Protein AF-A0A443N6A9-F1 (afdb_monomer_lite)

Secondary structure (DSSP, 8-state):
-HHHHHHHHHHHHHHHHHHHHHHHHHHHHHHTT-TT--S-EEEEE-SHHHHH-HHHHHHHHHHHHHHH-HHHHTTEEEEE-TTHHHHHHHHHHHHT--

Foldseek 3Di:
DVVVVVVVVVVVVLLVVLLVLLVVVLVVCVVVVQLQDLAQAEAEDEDDSCVPPPSSVVSSLVSNCVSSPVSSSVSYHYHYDPPCPVVVVVVVVVVPDD

InterPro domains:
  IPR001312 Hexokinase [PS51748] (1-94)
  IPR001312 Hexokinase [PTHR19443] (2-95)
  IPR022673 Hexokinase, C-terminal [PF03727] (3-94)
  IPR043129 ATPase, nucleotide binding domain [SSF53067] (3-96)

Structure (mmCIF, N/CA/C/O backbone):
data_AF-A0A443N6A9-F1
#
_entry.id   AF-A0A443N6A9-F1
#
loop_
_atom_site.group_PDB
_atom_site.id
_atom_site.type_symbol
_atom_site.label_atom_id
_atom_site.label_alt_id
_atom_site.label_comp_id
_atom_site.label_asym_id
_atom_site.label_entity_id
_atom_site.label_seq_id
_atom_site.pdbx_PDB_ins_code
_atom_site.Cartn_x
_atom_site.Cartn_y
_atom_site.Cartn_z
_atom_site.occupancy
_atom_site.B_iso_or_equiv
_atom_site.auth_seq_id
_atom_site.auth_comp_id
_atom_site.auth_asym_id
_atom_site.auth_atom_id
_atom_site.pdbx_PDB_model_num
ATOM 1 N N . MET A 1 1 ? 13.679 -6.415 -30.057 1.00 72.19 1 MET A N 1
ATOM 2 C CA . MET A 1 1 ? 14.276 -7.531 -29.295 1.00 72.19 1 MET A CA 1
ATOM 3 C C . MET A 1 1 ? 14.896 -7.101 -27.960 1.00 72.19 1 MET A C 1
ATOM 5 O O . MET A 1 1 ? 14.237 -7.281 -26.951 1.00 72.19 1 MET A O 1
ATOM 9 N N . MET A 1 2 ? 16.086 -6.476 -27.888 1.00 91.81 2 MET A N 1
ATOM 10 C CA . MET A 1 2 ? 16.712 -6.150 -26.579 1.00 91.81 2 MET A CA 1
ATOM 11 C C . MET A 1 2 ? 15.863 -5.207 -25.703 1.00 91.81 2 MET A C 1
ATOM 13 O O . MET A 1 2 ? 15.689 -5.451 -24.514 1.00 91.81 2 MET A O 1
ATOM 17 N N . ARG A 1 3 ? 15.274 -4.160 -26.295 1.00 94.31 3 ARG A N 1
ATOM 18 C CA . ARG A 1 3 ? 14.402 -3.215 -25.574 1.00 94.31 3 ARG A CA 1
ATOM 19 C C . ARG A 1 3 ? 13.170 -3.890 -24.959 1.00 94.31 3 ARG A C 1
ATOM 21 O O . ARG A 1 3 ? 12.798 -3.548 -23.846 1.00 94.31 3 ARG A O 1
ATOM 28 N N . GLU A 1 4 ? 12.549 -4.833 -25.664 1.00 95.19 4 GLU A N 1
ATOM 29 C CA . GLU A 1 4 ? 11.353 -5.542 -25.181 1.00 95.19 4 GLU A CA 1
ATOM 30 C C . GLU A 1 4 ? 11.689 -6.434 -23.986 1.00 95.19 4 GLU A C 1
ATOM 32 O O . GLU A 1 4 ? 10.960 -6.429 -23.000 1.00 95.19 4 GLU A O 1
ATOM 37 N N . VAL A 1 5 ? 12.834 -7.124 -24.034 1.00 97.00 5 VAL A N 1
ATOM 38 C CA . VAL A 1 5 ? 13.322 -7.946 -22.917 1.00 97.00 5 VAL A CA 1
ATOM 39 C C . VAL A 1 5 ? 13.583 -7.090 -21.677 1.00 97.00 5 VAL A C 1
ATOM 41 O O . VAL A 1 5 ? 13.173 -7.462 -20.582 1.00 97.00 5 VAL A O 1
ATOM 44 N N . VAL A 1 6 ? 14.214 -5.921 -21.840 1.00 97.19 6 VAL A N 1
ATOM 45 C CA . VAL A 1 6 ? 14.465 -4.996 -20.722 1.00 97.19 6 VAL A CA 1
ATOM 46 C C . VAL A 1 6 ? 13.153 -4.495 -20.118 1.00 97.19 6 VAL A C 1
ATOM 48 O O . VAL A 1 6 ? 12.993 -4.528 -18.901 1.00 97.19 6 VAL A O 1
ATOM 51 N N . VAL A 1 7 ? 12.190 -4.084 -20.949 1.00 94.94 7 VAL A N 1
ATOM 52 C CA . VAL A 1 7 ? 10.874 -3.629 -20.471 1.00 94.94 7 VAL A CA 1
ATOM 53 C C . VAL A 1 7 ? 10.150 -4.742 -19.712 1.00 94.94 7 VAL A C 1
ATOM 55 O O . VAL A 1 7 ? 9.635 -4.488 -18.625 1.00 94.94 7 VAL A O 1
ATOM 58 N N . ALA A 1 8 ? 10.157 -5.970 -20.234 1.00 95.25 8 ALA A N 1
ATOM 59 C CA . ALA A 1 8 ? 9.536 -7.117 -19.577 1.00 95.25 8 ALA A CA 1
ATOM 60 C C . ALA A 1 8 ? 10.197 -7.441 -18.227 1.00 95.25 8 ALA A C 1
ATOM 62 O O . ALA A 1 8 ? 9.503 -7.661 -17.238 1.00 95.25 8 ALA A O 1
ATOM 63 N N . ALA A 1 9 ? 11.531 -7.411 -18.158 1.00 96.50 9 ALA A N 1
ATOM 64 C CA . ALA A 1 9 ? 12.263 -7.647 -16.916 1.00 96.50 9 ALA A CA 1
ATOM 65 C C . ALA A 1 9 ? 11.966 -6.573 -15.857 1.00 96.50 9 ALA A C 1
ATOM 67 O O . ALA A 1 9 ? 11.712 -6.903 -14.699 1.00 96.50 9 ALA A O 1
ATOM 68 N N . CYS A 1 10 ? 11.947 -5.294 -16.250 1.00 93.88 10 CYS A N 1
ATOM 69 C CA . CYS A 1 10 ? 11.568 -4.201 -15.357 1.00 93.88 10 CYS A CA 1
ATOM 70 C C . CYS A 1 10 ? 10.121 -4.340 -14.878 1.00 93.88 10 CYS A C 1
ATOM 72 O O . CYS A 1 10 ? 9.857 -4.141 -13.696 1.00 93.88 10 CYS A O 1
ATOM 74 N N . HIS A 1 11 ? 9.197 -4.701 -15.769 1.00 92.12 11 HIS A N 1
ATOM 75 C CA . HIS A 1 11 ? 7.799 -4.903 -15.405 1.00 92.12 11 HIS A CA 1
ATOM 76 C C . HIS A 1 11 ? 7.645 -6.028 -14.374 1.00 92.12 11 HIS A C 1
ATOM 78 O O . HIS A 1 11 ? 7.069 -5.791 -13.318 1.00 92.12 11 HIS A O 1
ATOM 84 N N . LEU A 1 12 ? 8.267 -7.188 -14.610 1.00 95.69 12 LEU A N 1
ATOM 85 C CA . LEU A 1 12 ? 8.245 -8.315 -13.674 1.00 95.69 12 LEU A CA 1
ATOM 86 C C . LEU A 1 12 ? 8.860 -7.956 -12.312 1.00 95.69 12 LEU A C 1
ATOM 88 O O . LEU A 1 12 ? 8.369 -8.384 -11.269 1.00 95.69 12 LEU A O 1
ATOM 92 N N . ALA A 1 13 ? 9.945 -7.178 -12.303 1.00 96.00 13 ALA A N 1
ATOM 93 C CA . ALA A 1 13 ? 10.573 -6.729 -11.064 1.00 96.00 13 ALA A CA 1
ATOM 94 C C . ALA A 1 13 ? 9.648 -5.805 -10.252 1.00 96.00 13 ALA A C 1
ATOM 96 O O . ALA A 1 13 ? 9.553 -5.956 -9.034 1.00 96.00 13 ALA A O 1
ATOM 97 N N . VAL A 1 14 ? 8.960 -4.878 -10.927 1.00 94.56 14 VAL A N 1
ATOM 98 C CA . VAL A 1 14 ? 8.014 -3.932 -10.313 1.00 94.56 14 VAL A CA 1
ATOM 99 C C . VAL A 1 14 ? 6.744 -4.637 -9.835 1.00 94.56 14 VAL A C 1
ATOM 101 O O . VAL A 1 14 ? 6.271 -4.367 -8.737 1.00 94.56 14 VAL A O 1
ATOM 104 N N . GLU A 1 15 ? 6.205 -5.565 -10.619 1.00 95.06 15 GLU A N 1
ATOM 105 C CA . GLU A 1 15 ? 5.029 -6.355 -10.244 1.00 95.06 15 GLU A CA 1
ATOM 106 C C . GLU A 1 15 ? 5.318 -7.202 -8.999 1.00 95.06 15 GLU A C 1
ATOM 108 O O . GLU A 1 15 ? 4.600 -7.133 -8.003 1.00 95.06 15 GLU A O 1
ATOM 113 N N . ARG A 1 16 ? 6.446 -7.925 -8.986 1.00 97.12 16 ARG A N 1
ATOM 114 C CA . ARG A 1 16 ? 6.852 -8.720 -7.819 1.00 97.12 16 ARG A CA 1
ATOM 115 C C . ARG A 1 16 ? 7.052 -7.872 -6.568 1.00 97.12 16 ARG A C 1
ATOM 117 O O . ARG A 1 16 ? 6.684 -8.317 -5.482 1.00 97.12 16 ARG A O 1
ATOM 124 N N . SER A 1 17 ? 7.660 -6.691 -6.688 1.00 97.00 17 SER A N 1
ATOM 125 C CA . SER A 1 17 ? 7.852 -5.819 -5.527 1.00 97.00 17 SER A CA 1
ATOM 126 C C . SER A 1 17 ? 6.525 -5.266 -5.003 1.00 97.00 17 SER A C 1
ATOM 128 O O . SER A 1 17 ? 6.350 -5.217 -3.787 1.00 97.00 17 SER A O 1
ATOM 130 N N . ALA A 1 18 ? 5.569 -4.951 -5.883 1.00 96.88 18 ALA A N 1
ATOM 131 C CA . ALA A 1 18 ? 4.225 -4.519 -5.505 1.00 96.88 18 ALA A CA 1
ATOM 132 C C . ALA A 1 18 ? 3.464 -5.592 -4.718 1.00 96.88 18 ALA A C 1
ATOM 134 O O . ALA A 1 18 ? 2.921 -5.300 -3.653 1.00 96.88 18 ALA A O 1
ATOM 135 N N . LEU A 1 19 ? 3.481 -6.837 -5.207 1.00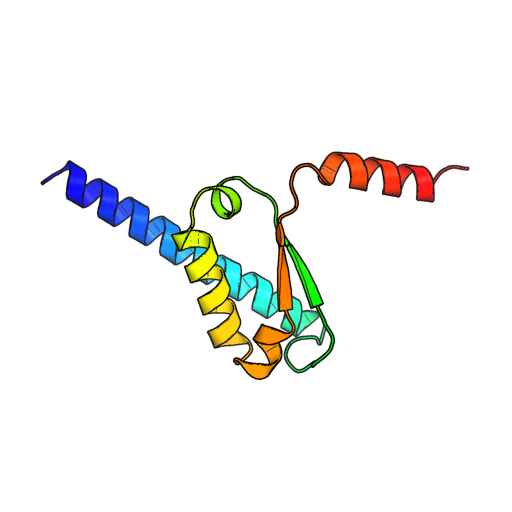 97.25 19 LEU A N 1
ATOM 136 C CA . LEU A 1 19 ? 2.832 -7.969 -4.542 1.00 97.25 19 LEU A CA 1
ATOM 137 C C . LEU A 1 19 ? 3.432 -8.208 -3.147 1.00 97.25 19 LEU A C 1
ATOM 139 O O . LEU A 1 19 ? 2.717 -8.332 -2.158 1.00 97.25 19 LEU A O 1
ATOM 143 N N . LEU A 1 20 ? 4.763 -8.206 -3.027 1.00 97.44 20 LEU A N 1
ATOM 144 C CA . LEU A 1 20 ? 5.422 -8.380 -1.728 1.00 97.44 20 LEU A CA 1
ATOM 145 C C . LEU A 1 20 ? 5.133 -7.220 -0.762 1.00 97.44 20 LEU A C 1
ATOM 147 O O . LEU A 1 20 ? 4.972 -7.450 0.437 1.00 97.44 20 LEU A O 1
ATOM 151 N N . ALA A 1 21 ? 5.046 -5.986 -1.264 1.00 96.88 21 ALA A N 1
ATOM 152 C CA . ALA A 1 21 ? 4.678 -4.826 -0.459 1.00 96.88 21 ALA A CA 1
ATOM 153 C C . ALA A 1 21 ? 3.227 -4.917 0.040 1.00 96.88 21 ALA A C 1
ATOM 155 O O . ALA A 1 21 ? 2.982 -4.712 1.231 1.00 96.88 21 ALA A O 1
ATOM 156 N N . GLY A 1 22 ? 2.286 -5.288 -0.836 1.00 96.19 22 GLY A N 1
ATOM 157 C CA . GLY A 1 22 ? 0.891 -5.551 -0.473 1.00 96.19 22 GLY A CA 1
ATOM 158 C C . GLY A 1 22 ? 0.788 -6.631 0.602 1.00 96.19 22 GLY A C 1
ATOM 159 O O . GLY A 1 22 ? 0.132 -6.435 1.628 1.00 96.19 22 GLY A O 1
ATOM 160 N N . ALA A 1 23 ? 1.551 -7.714 0.448 1.00 96.25 23 ALA A N 1
ATOM 161 C CA . ALA A 1 23 ? 1.605 -8.767 1.447 1.00 96.25 23 ALA A CA 1
ATOM 162 C C . ALA A 1 23 ? 2.168 -8.313 2.800 1.00 96.25 23 ALA A C 1
ATOM 164 O O . ALA A 1 23 ? 1.652 -8.687 3.858 1.00 96.25 23 ALA A O 1
ATOM 165 N N . GLY A 1 24 ? 3.193 -7.459 2.783 1.00 96.88 24 GLY A N 1
ATOM 166 C CA . GLY A 1 24 ? 3.729 -6.822 3.983 1.00 96.88 24 GLY A CA 1
ATOM 167 C C . GLY A 1 24 ? 2.682 -5.975 4.712 1.00 96.88 24 GLY A C 1
ATOM 168 O O . GLY A 1 24 ? 2.540 -6.091 5.931 1.00 96.88 24 GLY A O 1
ATOM 169 N N . ILE A 1 25 ? 1.896 -5.181 3.978 1.00 95.94 25 ILE A N 1
ATOM 170 C CA . ILE A 1 25 ? 0.791 -4.398 4.549 1.00 95.94 25 ILE A CA 1
ATOM 171 C C . ILE A 1 25 ? -0.266 -5.331 5.151 1.00 95.94 25 ILE A C 1
ATOM 173 O O . ILE A 1 25 ? -0.648 -5.151 6.308 1.00 95.94 25 ILE A O 1
ATOM 177 N N . GLY A 1 26 ? -0.679 -6.375 4.426 1.00 94.75 26 GLY A N 1
ATOM 178 C CA . GLY A 1 26 ? -1.612 -7.386 4.933 1.00 94.75 26 GLY A CA 1
ATOM 179 C C . GLY A 1 26 ? -1.123 -8.046 6.229 1.00 94.75 26 GLY A C 1
ATOM 180 O O . GLY A 1 26 ? -1.888 -8.207 7.183 1.00 94.75 26 GLY A O 1
ATOM 181 N N . ALA A 1 27 ? 0.173 -8.352 6.324 1.00 95.69 27 ALA A N 1
ATOM 182 C CA . ALA A 1 27 ? 0.782 -8.890 7.539 1.00 95.69 27 ALA A CA 1
ATOM 183 C C . ALA A 1 27 ? 0.759 -7.892 8.712 1.00 95.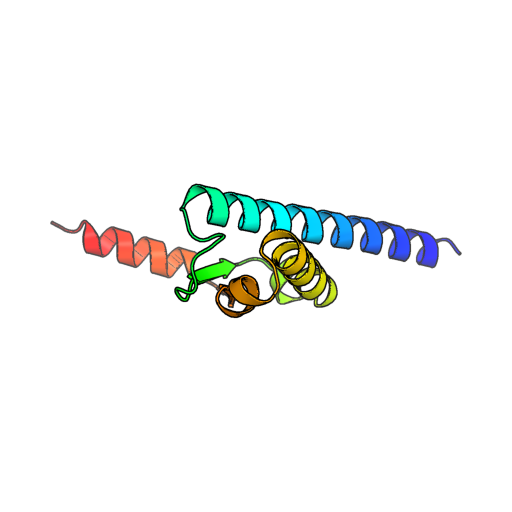69 27 ALA A C 1
ATOM 185 O O . ALA A 1 27 ? 0.485 -8.294 9.847 1.00 95.69 27 ALA A O 1
ATOM 186 N N . ILE A 1 28 ? 0.989 -6.597 8.461 1.00 96.38 28 ILE A N 1
ATOM 187 C CA . ILE A 1 28 ? 0.853 -5.542 9.480 1.00 96.38 28 ILE A CA 1
ATOM 188 C C . ILE A 1 28 ? -0.594 -5.471 9.967 1.00 96.38 28 ILE A C 1
ATOM 190 O O . ILE A 1 28 ? -0.825 -5.510 11.175 1.00 96.38 28 ILE A O 1
ATOM 194 N N . LEU A 1 29 ? -1.568 -5.443 9.054 1.00 94.94 29 LEU A N 1
ATOM 195 C CA . LEU A 1 29 ? -2.995 -5.430 9.388 1.00 94.94 29 LEU A CA 1
ATOM 196 C C . LEU A 1 29 ? -3.392 -6.646 10.227 1.00 94.94 29 LEU A C 1
ATOM 198 O O . LEU A 1 29 ? -4.117 -6.510 11.214 1.00 94.94 29 LEU A O 1
ATOM 202 N N . LYS A 1 30 ? -2.855 -7.825 9.905 1.00 93.75 30 LYS A N 1
ATOM 203 C CA . LYS A 1 30 ? -3.011 -9.022 10.736 1.00 93.75 30 LYS A CA 1
ATOM 204 C C . LYS A 1 30 ? -2.416 -8.827 12.128 1.00 93.75 30 LYS A C 1
ATOM 206 O O . LYS A 1 30 ? -3.086 -9.108 13.121 1.00 93.75 30 LYS A O 1
ATOM 211 N N . LYS A 1 31 ? -1.197 -8.291 12.217 1.00 95.25 31 LYS A N 1
ATOM 212 C CA . LYS A 1 31 ? -0.492 -8.054 13.485 1.00 95.25 31 LYS A CA 1
ATOM 213 C C . LYS A 1 31 ? -1.238 -7.094 14.416 1.00 95.25 31 LYS A C 1
ATOM 215 O O . LYS A 1 31 ? -1.221 -7.314 15.624 1.00 95.25 31 LYS A O 1
ATOM 220 N N . ILE A 1 32 ? -1.895 -6.068 13.873 1.00 94.94 32 ILE A N 1
ATOM 221 C CA . ILE A 1 32 ? -2.677 -5.089 14.648 1.00 94.94 32 ILE A CA 1
ATOM 222 C C . ILE A 1 32 ? -4.156 -5.484 14.824 1.00 94.94 32 ILE A C 1
ATOM 224 O O . ILE A 1 32 ? -4.954 -4.671 15.288 1.00 94.94 32 ILE A O 1
ATOM 228 N N . GLY A 1 33 ? -4.541 -6.711 14.448 1.00 92.69 33 GLY A N 1
ATOM 229 C CA . GLY A 1 33 ? -5.901 -7.232 14.642 1.00 92.69 33 GLY A CA 1
ATOM 230 C C . GLY A 1 33 ? -6.955 -6.645 13.696 1.00 92.69 33 GLY A C 1
ATOM 231 O O . GLY A 1 33 ? -8.137 -6.633 14.022 1.00 92.69 33 GLY A O 1
ATOM 232 N N . ARG A 1 34 ? -6.546 -6.137 12.528 1.00 92.62 34 ARG A N 1
ATOM 233 C CA . ARG A 1 34 ? -7.431 -5.507 11.531 1.00 92.62 34 ARG A CA 1
ATOM 234 C C . ARG A 1 34 ? -7.798 -6.405 10.349 1.00 92.62 34 ARG A C 1
ATOM 236 O O . ARG A 1 34 ? -8.695 -6.048 9.606 1.00 92.62 34 ARG A O 1
ATOM 243 N N . HIS A 1 35 ? -7.170 -7.573 10.209 1.00 89.19 35 HIS A N 1
ATOM 244 C CA . HIS A 1 35 ? -7.415 -8.509 9.097 1.00 89.19 35 HIS A CA 1
ATOM 245 C C . HIS A 1 35 ? -8.807 -9.165 9.047 1.00 89.19 35 HIS A C 1
ATOM 247 O O . HIS A 1 35 ? -9.163 -9.715 8.018 1.00 89.19 35 HIS A O 1
ATOM 253 N N . GLU A 1 36 ? -9.587 -9.101 10.126 1.00 89.19 36 GLU A N 1
ATOM 254 C CA . GLU A 1 36 ? -10.981 -9.589 10.181 1.00 89.19 36 GLU A CA 1
ATOM 255 C C . GLU A 1 36 ? -11.957 -8.458 10.554 1.00 89.19 36 GLU A C 1
ATOM 257 O O . GLU A 1 36 ? -13.152 -8.668 10.763 1.00 89.19 36 GLU A O 1
ATOM 262 N N . SER A 1 37 ? -11.446 -7.231 10.690 1.00 87.62 37 SER A N 1
ATOM 263 C CA . SER A 1 37 ? -12.222 -6.095 11.167 1.00 87.62 37 SER A CA 1
ATOM 264 C C . SER A 1 37 ? -12.872 -5.366 10.001 1.00 87.62 37 SER A C 1
ATOM 266 O O . SER A 1 37 ? -12.196 -4.947 9.069 1.00 87.62 37 SER A O 1
ATOM 268 N N . LYS A 1 38 ? -14.176 -5.103 10.107 1.00 87.81 38 LYS A N 1
ATOM 269 C CA . LYS A 1 38 ? -14.901 -4.203 9.191 1.00 87.81 38 LYS A CA 1
ATOM 270 C C . LYS A 1 38 ? -14.687 -2.722 9.518 1.00 87.81 38 LYS A C 1
ATOM 272 O O . LYS A 1 38 ? -15.361 -1.851 8.979 1.00 87.81 38 LYS A O 1
ATOM 277 N N . GLN A 1 39 ? -13.806 -2.413 10.468 1.00 90.62 39 GLN A N 1
ATOM 278 C CA . GLN A 1 39 ? -13.486 -1.031 10.789 1.00 90.62 39 GLN A CA 1
ATOM 279 C C . GLN A 1 39 ? -12.615 -0.436 9.688 1.00 90.62 39 GLN A C 1
ATOM 281 O O . GLN A 1 39 ? -11.560 -0.985 9.361 1.00 90.62 39 GLN A O 1
ATOM 286 N N . ARG A 1 40 ? -13.023 0.742 9.202 1.00 93.88 40 ARG A N 1
ATOM 287 C CA . ARG A 1 40 ? -12.246 1.542 8.255 1.00 93.88 40 ARG A CA 1
ATOM 288 C C . ARG A 1 40 ? -10.806 1.678 8.746 1.00 93.88 40 ARG A C 1
ATOM 290 O O . ARG A 1 40 ? -10.559 2.246 9.811 1.00 93.88 40 ARG A O 1
ATOM 297 N N . THR A 1 41 ? -9.871 1.172 7.957 1.00 94.81 41 THR A N 1
ATOM 298 C CA . THR A 1 41 ? -8.437 1.244 8.226 1.00 94.81 41 THR A CA 1
ATOM 299 C C . THR A 1 41 ? -7.782 2.024 7.101 1.00 94.81 41 THR A C 1
ATOM 301 O O . THR A 1 41 ? -8.073 1.793 5.934 1.00 94.81 41 THR A O 1
ATOM 304 N N . VAL A 1 42 ? -6.924 2.981 7.444 1.00 94.00 42 VAL A N 1
ATOM 305 C CA . VAL A 1 42 ? -6.207 3.791 6.454 1.00 94.00 42 VAL A CA 1
ATOM 306 C C . VAL A 1 42 ? -4.730 3.453 6.519 1.00 94.00 42 VAL A C 1
ATOM 308 O O . VAL A 1 42 ? -4.142 3.462 7.600 1.00 94.00 42 VAL A O 1
ATOM 311 N N . VAL A 1 43 ? -4.138 3.183 5.361 1.00 94.06 43 VAL A N 1
ATOM 312 C CA . VAL A 1 43 ? -2.701 2.981 5.194 1.00 94.06 43 VAL A CA 1
ATOM 313 C C . VAL A 1 43 ? -2.171 4.165 4.400 1.00 94.06 43 VAL A C 1
ATOM 315 O O . VAL A 1 43 ? -2.485 4.318 3.224 1.00 94.06 43 VAL A O 1
ATOM 318 N N . ALA A 1 44 ? -1.398 5.030 5.053 1.00 92.69 44 ALA A N 1
ATOM 319 C CA . ALA A 1 44 ? -0.730 6.128 4.369 1.00 92.69 44 ALA A CA 1
ATOM 320 C C . ALA A 1 44 ? 0.489 5.588 3.609 1.00 92.69 44 ALA A C 1
ATOM 322 O O . ALA A 1 44 ? 1.357 4.959 4.216 1.00 92.69 44 ALA A O 1
ATOM 323 N N . VAL A 1 45 ? 0.552 5.835 2.301 1.00 91.62 45 VAL A N 1
ATOM 324 C CA . VAL A 1 45 ? 1.677 5.438 1.443 1.00 91.62 45 VAL A CA 1
ATOM 325 C C . VAL A 1 45 ? 2.260 6.674 0.777 1.00 91.62 45 VAL A C 1
ATOM 327 O O . VAL A 1 45 ? 1.526 7.524 0.277 1.00 91.62 45 VAL A O 1
ATOM 330 N N . ASP A 1 46 ? 3.583 6.760 0.782 1.00 88.38 46 ASP A N 1
ATOM 331 C CA . ASP A 1 46 ? 4.364 7.815 0.143 1.00 88.38 46 ASP A CA 1
ATOM 332 C C . ASP A 1 46 ? 5.479 7.172 -0.695 1.00 88.38 46 ASP A C 1
ATOM 334 O O . ASP A 1 46 ? 6.000 6.110 -0.334 1.00 88.38 46 ASP A O 1
ATOM 338 N N . GLY A 1 47 ? 5.836 7.805 -1.810 1.00 86.88 47 GLY A N 1
ATOM 339 C CA . GLY A 1 47 ? 6.942 7.398 -2.667 1.00 86.88 47 GLY A CA 1
ATOM 340 C C . GLY A 1 47 ? 6.571 7.256 -4.142 1.00 86.88 47 GLY A C 1
ATOM 341 O O . GLY A 1 47 ? 5.626 6.564 -4.518 1.00 86.88 47 GLY A O 1
ATOM 342 N N . GLY A 1 48 ? 7.433 7.799 -5.008 1.00 88.75 48 GLY A N 1
ATOM 343 C CA . GLY A 1 48 ? 7.170 7.962 -6.442 1.00 88.75 48 GLY A CA 1
ATOM 344 C C . GLY A 1 48 ? 6.802 6.696 -7.231 1.00 88.75 48 GLY A C 1
ATOM 345 O O . GLY A 1 48 ? 6.186 6.801 -8.291 1.00 88.75 48 GLY A O 1
ATOM 346 N N . LEU A 1 49 ? 7.139 5.496 -6.742 1.00 89.38 49 LEU A N 1
ATOM 347 C CA . LEU A 1 49 ? 6.705 4.247 -7.376 1.00 89.38 49 LEU A CA 1
ATOM 348 C C . LEU A 1 49 ? 5.196 4.031 -7.208 1.00 89.38 49 LEU A C 1
ATOM 350 O O . LEU A 1 49 ? 4.516 3.722 -8.185 1.00 89.38 49 LEU A O 1
ATOM 354 N N . TYR A 1 50 ? 4.668 4.254 -6.001 1.00 91.19 50 TYR A N 1
ATOM 355 C CA . TYR A 1 50 ? 3.228 4.242 -5.770 1.00 91.19 50 TYR A CA 1
ATOM 356 C C . TYR A 1 50 ? 2.564 5.404 -6.513 1.00 91.19 50 TYR A C 1
ATOM 358 O O . TYR A 1 50 ? 1.511 5.215 -7.104 1.00 91.19 50 TYR A O 1
ATOM 366 N N . ASP A 1 51 ? 3.197 6.570 -6.591 1.00 89.75 51 ASP A N 1
ATOM 367 C CA . ASP A 1 51 ? 2.574 7.786 -7.133 1.00 89.75 51 ASP A CA 1
ATOM 368 C C . ASP A 1 51 ? 2.438 7.747 -8.654 1.00 89.75 51 ASP A C 1
ATOM 370 O O . ASP A 1 51 ? 1.394 8.073 -9.229 1.00 89.75 51 ASP A O 1
ATOM 374 N N . HIS A 1 52 ? 3.492 7.301 -9.331 1.00 90.69 52 HIS A N 1
ATOM 375 C CA . HIS A 1 52 ? 3.614 7.441 -10.777 1.00 90.69 52 HIS A CA 1
ATOM 376 C C . HIS A 1 52 ? 3.427 6.125 -11.531 1.00 90.69 52 HIS A C 1
ATOM 378 O O . HIS A 1 52 ? 3.133 6.152 -12.727 1.00 90.69 52 HIS A O 1
ATOM 384 N N . TYR A 1 53 ? 3.532 4.972 -10.863 1.00 92.50 53 TYR A N 1
ATOM 385 C CA . TYR A 1 53 ? 3.410 3.673 -11.519 1.00 92.50 53 TYR A CA 1
ATOM 386 C C . TYR A 1 53 ? 2.047 3.028 -11.237 1.00 92.50 53 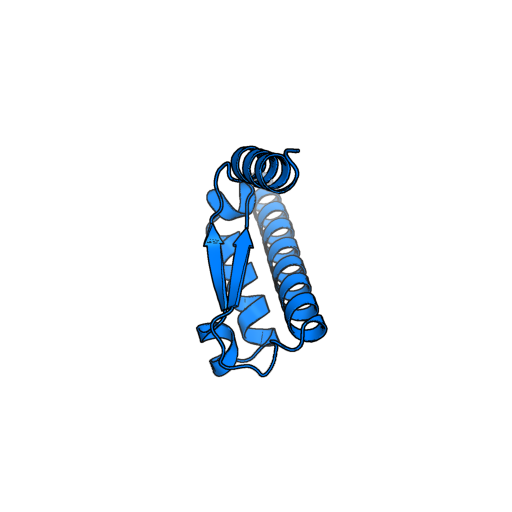TYR A C 1
ATOM 388 O O . TYR A 1 53 ? 1.846 2.332 -10.246 1.00 92.50 53 TYR A O 1
ATOM 396 N N . ARG A 1 54 ? 1.096 3.200 -12.165 1.00 93.06 54 ARG A N 1
ATOM 397 C CA . ARG A 1 54 ? -0.273 2.664 -12.032 1.00 93.06 54 ARG A CA 1
ATOM 398 C C . ARG A 1 54 ? -0.321 1.154 -11.763 1.00 93.06 54 ARG A C 1
ATOM 400 O O . ARG A 1 54 ? -0.971 0.751 -10.808 1.00 93.06 54 ARG A O 1
ATOM 407 N N . LEU A 1 55 ? 0.402 0.347 -12.546 1.00 92.00 55 LEU A N 1
ATOM 408 C CA . LEU A 1 55 ? 0.405 -1.117 -12.375 1.00 92.00 55 LEU A CA 1
ATOM 409 C C . LEU A 1 55 ? 0.975 -1.543 -11.015 1.00 92.00 55 LEU A C 1
ATOM 411 O O . LEU A 1 55 ? 0.576 -2.576 -10.493 1.00 92.00 55 LEU A O 1
ATOM 415 N N . TYR A 1 56 ? 1.875 -0.747 -10.425 1.00 95.00 56 TYR A N 1
ATOM 416 C CA . TYR A 1 56 ? 2.378 -1.008 -9.077 1.00 95.00 56 TYR A CA 1
ATOM 417 C C . TYR A 1 56 ? 1.264 -0.843 -8.042 1.00 95.00 56 TYR A C 1
ATOM 419 O O . TYR A 1 56 ? 1.100 -1.700 -7.180 1.00 95.00 56 TYR A O 1
ATOM 427 N N . ARG A 1 57 ? 0.458 0.223 -8.145 1.00 94.31 57 ARG A N 1
ATOM 428 C CA . ARG A 1 57 ? -0.695 0.428 -7.253 1.00 94.31 57 ARG A CA 1
ATOM 429 C C . ARG A 1 57 ? -1.729 -0.681 -7.386 1.00 94.31 57 ARG A C 1
ATOM 431 O O . ARG A 1 57 ? -2.197 -1.181 -6.371 1.00 94.31 57 ARG A O 1
ATOM 438 N N . GLU A 1 58 ? -2.059 -1.048 -8.621 1.00 94.75 58 GLU A N 1
ATOM 439 C CA . GLU A 1 58 ? -3.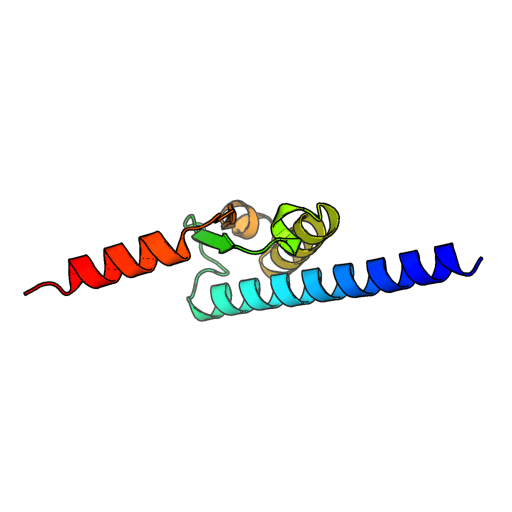021 -2.116 -8.920 1.00 94.75 58 GLU A CA 1
ATOM 440 C C . GLU A 1 58 ? -2.529 -3.448 -8.333 1.00 94.75 58 GLU A C 1
ATOM 442 O O . GLU A 1 58 ? -3.200 -4.017 -7.481 1.00 94.75 58 GLU A O 1
ATOM 447 N N . SER A 1 59 ? -1.292 -3.856 -8.642 1.00 96.44 59 SER A N 1
ATOM 448 C CA . SER A 1 59 ? -0.709 -5.107 -8.126 1.00 96.44 59 SER A CA 1
ATOM 449 C C . SER A 1 59 ? -0.619 -5.135 -6.594 1.00 96.44 59 SER A C 1
ATOM 451 O O . SER A 1 59 ? -0.859 -6.162 -5.963 1.00 96.44 59 SER A O 1
ATOM 453 N N . LEU A 1 60 ? -0.284 -4.004 -5.965 1.00 96.00 60 LEU A N 1
ATOM 454 C CA . LEU A 1 60 ? -0.240 -3.892 -4.508 1.00 96.00 60 LEU A CA 1
ATOM 455 C C . LEU A 1 60 ? -1.639 -4.066 -3.899 1.00 96.00 60 LEU A C 1
ATOM 457 O O . LEU A 1 60 ? -1.792 -4.800 -2.922 1.00 96.00 60 LEU A O 1
ATOM 461 N N . HIS A 1 61 ? -2.653 -3.415 -4.475 1.00 94.19 61 HIS A N 1
ATOM 462 C CA . HIS A 1 61 ? -4.040 -3.522 -4.025 1.00 94.19 61 HIS A CA 1
ATOM 463 C C . HIS A 1 61 ? -4.601 -4.937 -4.220 1.00 94.19 61 HIS A C 1
ATOM 465 O O . HIS A 1 61 ? -5.250 -5.472 -3.317 1.00 94.19 61 HIS A O 1
ATOM 471 N N . ASP A 1 62 ? -4.303 -5.567 -5.354 1.00 94.94 62 ASP A N 1
ATOM 472 C CA . ASP A 1 62 ? -4.725 -6.933 -5.665 1.00 94.94 62 ASP A CA 1
ATOM 473 C C . ASP A 1 62 ? -4.133 -7.928 -4.663 1.00 94.94 62 ASP A C 1
ATOM 475 O O . ASP A 1 62 ? -4.865 -8.731 -4.086 1.00 94.94 62 ASP A O 1
ATOM 479 N N . SER A 1 63 ? -2.839 -7.802 -4.350 1.00 95.88 63 SER A N 1
ATOM 480 C CA . SER A 1 63 ? -2.193 -8.641 -3.335 1.00 95.88 63 SER A CA 1
ATOM 481 C C . SER A 1 63 ? -2.819 -8.488 -1.946 1.00 95.88 63 SER A C 1
ATOM 483 O O . SER A 1 63 ? -3.007 -9.480 -1.239 1.00 95.88 63 SER A O 1
ATOM 485 N N . MET A 1 64 ? -3.170 -7.265 -1.538 1.00 94.50 64 MET A N 1
ATOM 486 C CA . MET A 1 64 ? -3.874 -7.060 -0.269 1.00 94.50 64 MET A CA 1
ATOM 487 C C . MET A 1 64 ? -5.275 -7.670 -0.292 1.00 94.50 64 MET A C 1
ATOM 489 O O . MET A 1 64 ? -5.693 -8.270 0.697 1.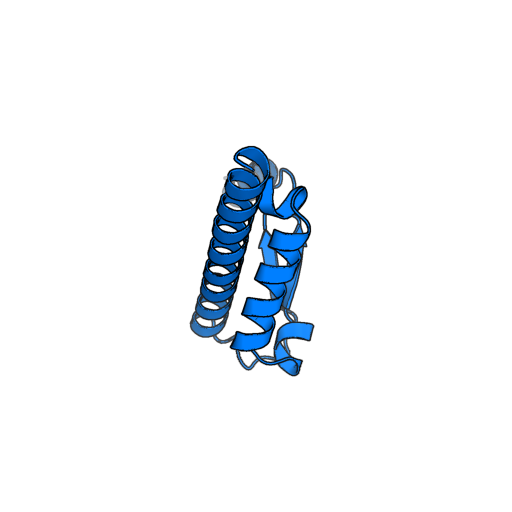00 94.50 64 MET A O 1
ATOM 493 N N . THR A 1 65 ? -5.989 -7.527 -1.409 1.00 93.75 65 THR A N 1
ATOM 494 C CA . THR A 1 65 ? -7.339 -8.073 -1.584 1.00 93.75 65 THR A CA 1
ATOM 495 C C . THR A 1 65 ? -7.325 -9.595 -1.506 1.00 93.75 65 THR A C 1
ATOM 497 O O . THR A 1 65 ? -8.156 -10.182 -0.815 1.00 93.75 65 THR A O 1
ATOM 500 N N . GLU A 1 66 ? -6.337 -10.235 -2.133 1.00 93.88 66 GLU A N 1
ATOM 501 C CA . GLU A 1 66 ? -6.123 -11.680 -2.048 1.00 93.88 66 GLU A CA 1
ATOM 502 C C . GLU A 1 66 ? -5.839 -12.131 -0.607 1.00 93.88 66 GLU A C 1
ATOM 504 O O . GLU A 1 66 ? -6.378 -13.138 -0.151 1.00 93.88 66 GLU A O 1
ATOM 509 N N . MET A 1 67 ? -5.038 -11.371 0.146 1.00 91.12 67 MET A N 1
ATOM 510 C CA . MET A 1 67 ? -4.667 -11.739 1.516 1.00 91.12 67 MET A CA 1
ATOM 511 C C . MET A 1 67 ? -5.745 -11.485 2.572 1.00 91.12 67 MET A C 1
ATOM 513 O O . MET A 1 67 ? -5.792 -12.209 3.567 1.00 91.12 67 MET A O 1
ATOM 517 N N . LEU A 1 68 ? -6.555 -10.439 2.410 1.00 91.81 68 LEU A N 1
ATOM 518 C CA . LEU A 1 68 ? -7.563 -10.024 3.394 1.00 91.81 68 LEU A CA 1
ATOM 519 C C . LEU A 1 68 ? -8.968 -10.542 3.061 1.00 91.81 68 LEU A C 1
ATOM 521 O O . LEU A 1 68 ? -9.828 -10.589 3.938 1.00 91.81 68 LEU A O 1
ATOM 525 N N . GLY A 1 69 ? -9.204 -10.923 1.805 1.00 93.19 69 GLY A N 1
ATOM 526 C CA . GLY A 1 69 ? -10.538 -11.150 1.267 1.00 93.19 69 GLY A CA 1
ATOM 527 C C . GLY A 1 69 ? -11.245 -9.835 0.923 1.00 93.19 69 GLY A C 1
ATOM 528 O O . GLY A 1 69 ? -11.017 -8.796 1.547 1.00 93.19 69 GLY A O 1
ATOM 529 N N . SER A 1 70 ? -12.136 -9.884 -0.069 1.00 89.62 70 SER A N 1
ATOM 530 C CA . SER A 1 70 ? -12.795 -8.696 -0.632 1.00 89.62 70 SER A CA 1
ATOM 531 C C . SER A 1 70 ? -13.557 -7.872 0.411 1.00 89.62 70 SER A C 1
ATOM 533 O O . SER A 1 70 ? -13.460 -6.652 0.426 1.00 89.62 70 SER A O 1
ATOM 535 N N . GLU A 1 71 ? -14.255 -8.531 1.341 1.00 88.62 71 GLU A N 1
ATOM 536 C CA . GLU A 1 71 ? -15.080 -7.852 2.350 1.00 88.62 71 GLU A CA 1
ATOM 537 C C . GLU A 1 71 ? -14.256 -6.990 3.325 1.00 88.62 71 GLU A C 1
ATOM 539 O O . GLU A 1 71 ? -14.694 -5.917 3.744 1.00 88.62 71 GLU A O 1
ATOM 544 N N . VAL A 1 72 ? -13.057 -7.443 3.699 1.00 90.62 72 VAL A N 1
ATOM 545 C CA . VAL A 1 72 ? -12.166 -6.679 4.584 1.00 90.62 72 VAL A CA 1
ATOM 546 C C . VAL A 1 72 ? -11.362 -5.664 3.778 1.00 90.62 72 VAL A C 1
ATOM 548 O O . VAL A 1 72 ? -11.187 -4.536 4.237 1.00 90.62 72 VAL A O 1
ATOM 551 N N . ALA A 1 73 ? -10.914 -6.031 2.575 1.00 91.62 73 ALA A N 1
ATOM 552 C CA . ALA A 1 73 ? -10.144 -5.159 1.695 1.00 91.62 73 ALA A CA 1
ATOM 553 C C . ALA A 1 73 ? -10.892 -3.863 1.345 1.00 91.62 73 ALA A C 1
ATOM 555 O O . ALA A 1 73 ? -10.286 -2.797 1.400 1.00 91.62 73 ALA A O 1
ATOM 556 N N . ASP A 1 74 ? -12.212 -3.920 1.130 1.00 92.25 74 ASP A N 1
ATOM 557 C CA . ASP A 1 74 ? -13.052 -2.735 0.880 1.00 92.25 74 ASP A CA 1
ATOM 558 C C . ASP A 1 74 ? -13.025 -1.711 2.034 1.00 92.25 74 ASP A C 1
ATOM 560 O O . ASP A 1 74 ? -13.298 -0.523 1.847 1.00 92.25 74 ASP A O 1
ATOM 564 N N . ASN A 1 75 ? -12.673 -2.152 3.247 1.00 92.56 75 ASN A N 1
ATOM 565 C CA . ASN A 1 75 ? -12.535 -1.294 4.424 1.00 92.56 75 ASN A CA 1
ATOM 566 C C . ASN A 1 75 ? -11.103 -0.763 4.623 1.00 92.56 75 ASN A C 1
ATOM 568 O O . ASN A 1 75 ? -10.876 0.042 5.534 1.00 92.56 75 ASN A O 1
ATOM 572 N N . VAL A 1 76 ? -10.140 -1.186 3.799 1.00 94.50 76 VAL A N 1
ATOM 573 C CA . VAL A 1 76 ? -8.739 -0.751 3.837 1.00 94.50 76 VAL A CA 1
ATOM 574 C C . VAL A 1 76 ? -8.4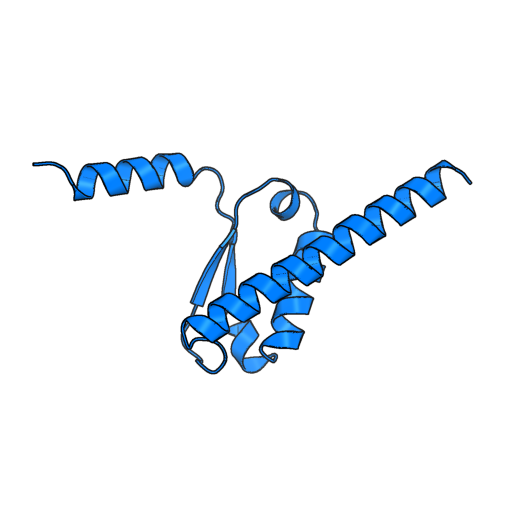89 0.265 2.730 1.00 94.50 76 VAL A C 1
ATOM 576 O O . VAL A 1 76 ? -8.480 -0.053 1.548 1.00 94.50 76 VAL A O 1
ATOM 579 N N . ILE A 1 77 ? -8.234 1.510 3.117 1.00 93.19 77 ILE A N 1
ATOM 580 C CA . ILE A 1 77 ? -8.025 2.614 2.181 1.00 93.19 77 ILE A CA 1
ATOM 581 C C . ILE A 1 77 ? -6.544 2.952 2.146 1.00 93.19 77 ILE A C 1
ATOM 583 O O . ILE A 1 77 ? -5.965 3.337 3.165 1.00 93.19 77 ILE A O 1
ATOM 587 N N . ILE A 1 78 ? -5.938 2.830 0.967 1.00 91.69 78 ILE A N 1
ATOM 588 C CA . ILE A 1 78 ? -4.570 3.293 0.748 1.00 91.69 78 ILE A CA 1
ATOM 589 C C . ILE A 1 78 ? -4.618 4.768 0.378 1.00 91.69 78 ILE A C 1
ATOM 591 O O . ILE A 1 78 ? -4.984 5.135 -0.739 1.00 91.69 78 ILE A O 1
ATOM 595 N N . GLU A 1 79 ? -4.242 5.611 1.329 1.00 89.94 79 GLU A N 1
ATOM 596 C CA . GLU A 1 79 ? -4.233 7.053 1.149 1.00 89.94 79 GLU A CA 1
ATOM 597 C C . GLU A 1 79 ? -2.848 7.500 0.698 1.00 89.94 79 GLU A C 1
ATOM 599 O O . GLU A 1 79 ? -1.847 7.318 1.401 1.00 89.94 79 GLU A O 1
ATOM 604 N N . HIS A 1 80 ? -2.794 8.141 -0.464 1.00 83.81 80 HIS A N 1
ATOM 605 C CA . HIS A 1 80 ? -1.559 8.724 -0.954 1.00 83.81 80 HIS A CA 1
ATOM 606 C C . HIS A 1 80 ? -1.135 9.922 -0.096 1.00 83.81 80 HIS A C 1
ATOM 608 O O . HIS A 1 80 ? -1.951 10.773 0.271 1.00 83.81 80 HIS A O 1
ATOM 614 N N . SER A 1 81 ? 0.144 9.956 0.272 1.00 76.94 81 SER A N 1
ATOM 615 C CA . SER A 1 81 ? 0.697 10.818 1.306 1.00 76.94 81 SER A CA 1
ATOM 616 C C . SER A 1 81 ? 1.868 11.674 0.856 1.00 76.94 81 SER A C 1
ATOM 618 O O . SER A 1 81 ? 2.901 11.677 1.519 1.00 76.94 81 SER A O 1
ATOM 620 N N . ASN A 1 82 ? 1.657 12.479 -0.185 1.00 69.00 82 ASN A N 1
ATOM 621 C CA . ASN A 1 82 ? 2.634 13.484 -0.605 1.00 69.00 82 ASN A CA 1
ATOM 622 C C . ASN A 1 82 ? 3.051 14.400 0.555 1.00 69.00 82 ASN A C 1
ATOM 624 O O . ASN A 1 82 ? 2.213 15.065 1.170 1.00 69.00 82 ASN A O 1
ATOM 628 N N . ASP A 1 83 ? 4.355 14.431 0.828 1.00 61.47 83 ASP A N 1
ATOM 629 C CA . ASP A 1 83 ? 5.046 15.427 1.655 1.00 61.47 83 ASP A CA 1
ATOM 630 C C . ASP A 1 83 ? 4.610 15.521 3.131 1.00 61.47 83 ASP A C 1
ATOM 632 O O . ASP A 1 83 ? 4.910 16.493 3.832 1.00 61.47 83 ASP A O 1
ATOM 636 N N . ARG A 1 84 ? 3.949 14.489 3.675 1.00 66.44 84 ARG A N 1
ATOM 637 C CA . ARG A 1 84 ? 3.483 14.513 5.077 1.00 66.44 84 ARG A CA 1
ATOM 638 C C . ARG A 1 84 ? 4.562 14.189 6.108 1.00 66.44 84 ARG A C 1
ATOM 640 O O . ARG A 1 84 ? 4.303 14.332 7.299 1.00 66.44 84 ARG A O 1
ATOM 647 N N . THR A 1 85 ? 5.776 13.837 5.689 1.00 79.75 85 THR A N 1
ATOM 648 C CA . THR A 1 85 ? 6.898 13.599 6.614 1.00 79.75 85 THR A CA 1
ATOM 649 C C . THR A 1 85 ? 7.272 14.867 7.387 1.00 79.75 85 THR A C 1
ATOM 651 O O . THR A 1 85 ? 7.398 14.826 8.610 1.00 79.75 85 THR A O 1
ATOM 654 N N . ALA A 1 86 ? 7.376 16.017 6.711 1.00 85.00 86 ALA A N 1
ATOM 655 C CA . ALA A 1 86 ? 7.715 17.287 7.360 1.00 85.00 86 ALA A CA 1
ATOM 656 C C . ALA A 1 86 ? 6.594 17.776 8.294 1.00 85.00 86 ALA A C 1
ATOM 658 O O . ALA A 1 86 ? 6.853 18.178 9.428 1.00 85.00 86 ALA A O 1
ATOM 659 N N . ILE A 1 87 ? 5.339 17.681 7.843 1.00 88.31 87 ILE A N 1
ATOM 660 C CA . ILE A 1 87 ? 4.165 18.034 8.655 1.00 88.31 87 ILE A CA 1
ATOM 661 C C . ILE A 1 87 ? 4.054 17.101 9.865 1.00 88.31 87 ILE A C 1
ATOM 663 O O . ILE A 1 87 ? 3.845 17.566 10.982 1.00 88.31 87 ILE A O 1
ATOM 667 N N . GLY A 1 88 ? 4.241 15.795 9.669 1.00 89.06 88 GLY A N 1
ATOM 668 C CA . GLY A 1 88 ? 4.226 14.804 10.741 1.00 89.06 88 GLY A CA 1
ATOM 669 C C . GLY A 1 88 ? 5.292 15.086 11.797 1.00 89.06 88 GLY A C 1
ATOM 670 O O . GLY A 1 88 ? 4.986 15.080 12.987 1.00 89.06 88 GLY A O 1
ATOM 671 N N . ALA A 1 89 ? 6.515 15.424 11.377 1.00 91.06 89 ALA A N 1
ATOM 672 C CA . ALA A 1 89 ? 7.580 15.832 12.289 1.00 91.06 89 ALA A CA 1
ATOM 673 C C . ALA A 1 89 ? 7.214 17.100 13.082 1.00 91.06 89 ALA A C 1
ATOM 675 O O . ALA A 1 89 ? 7.419 17.147 14.295 1.00 91.06 89 ALA A O 1
ATOM 676 N N . ALA A 1 90 ? 6.613 18.102 12.431 1.00 93.06 90 ALA A N 1
ATOM 677 C CA . ALA A 1 90 ? 6.154 19.318 13.099 1.00 93.06 90 ALA A CA 1
ATOM 678 C C . ALA A 1 90 ? 5.039 19.038 14.124 1.00 93.06 90 ALA A C 1
ATOM 680 O O . ALA A 1 90 ? 5.103 19.538 15.246 1.00 93.06 90 ALA A O 1
ATOM 681 N N . LEU A 1 91 ? 4.054 18.200 13.781 1.00 92.75 91 LEU A N 1
ATOM 682 C CA . LEU A 1 91 ? 2.975 17.801 14.693 1.00 92.75 91 LEU A CA 1
ATOM 683 C C . LEU A 1 91 ? 3.506 17.022 15.901 1.00 92.75 91 LEU A C 1
ATOM 685 O O . LEU A 1 91 ? 3.068 17.254 17.030 1.00 92.75 91 LEU A O 1
ATOM 689 N N . LEU A 1 92 ? 4.481 16.135 15.683 1.00 93.56 92 LEU A N 1
ATOM 690 C CA . LEU A 1 92 ? 5.161 15.435 16.770 1.00 93.56 92 LEU A CA 1
ATOM 691 C C . LEU A 1 92 ? 5.901 16.422 17.677 1.00 93.56 92 LEU A C 1
ATOM 693 O O . LEU A 1 92 ? 5.753 16.332 18.892 1.00 93.56 92 LEU A O 1
ATOM 697 N N . SER A 1 93 ? 6.627 17.393 17.115 1.00 94.88 93 SER A N 1
ATOM 698 C CA . SER A 1 93 ? 7.320 18.424 17.898 1.00 94.88 93 SER A CA 1
ATOM 699 C C . SER A 1 93 ? 6.355 19.292 18.706 1.00 94.88 93 SER A C 1
ATOM 701 O O . SER A 1 93 ? 6.624 19.566 19.871 1.00 94.88 93 SER A O 1
ATOM 703 N N . ALA A 1 94 ? 5.230 19.706 18.118 1.00 95.88 94 ALA A N 1
ATOM 704 C CA . ALA A 1 94 ? 4.209 20.499 18.803 1.00 95.88 94 ALA A CA 1
ATOM 705 C C . ALA A 1 94 ? 3.548 19.720 19.952 1.00 95.88 94 ALA A C 1
ATOM 707 O O . ALA A 1 94 ? 3.250 20.285 20.995 1.00 95.88 94 ALA A O 1
ATOM 708 N N . SER A 1 95 ? 3.372 18.406 19.796 1.00 95.75 95 SER A N 1
ATOM 709 C CA . SER A 1 95 ? 2.806 17.547 20.848 1.00 95.75 95 SER A CA 1
ATOM 710 C C . SER A 1 95 ? 3.758 17.330 22.034 1.00 95.75 95 SER A C 1
ATOM 712 O O . SER A 1 95 ? 3.334 16.825 23.069 1.00 95.75 95 SER A O 1
ATOM 714 N N . HIS A 1 96 ? 5.036 17.694 21.880 1.00 93.25 96 HIS A N 1
ATOM 715 C CA . HIS A 1 96 ? 6.080 17.580 22.901 1.00 93.25 96 HIS A CA 1
ATOM 716 C C . HIS A 1 96 ? 6.665 18.947 23.299 1.00 93.25 96 HIS A C 1
ATOM 718 O O . HIS A 1 96 ? 7.735 18.998 23.908 1.00 93.25 96 HIS A O 1
ATOM 724 N N . SER A 1 97 ? 6.004 20.059 22.952 1.00 86.19 97 SER A N 1
ATOM 725 C CA . SER A 1 97 ? 6.425 21.382 23.417 1.00 86.19 97 SER A CA 1
ATOM 726 C C . SER A 1 97 ? 6.139 21.528 24.912 1.00 86.19 97 SER A C 1
ATOM 728 O O . SER A 1 97 ? 5.043 21.181 25.354 1.00 86.19 97 SER A O 1
ATOM 730 N N . GLN A 1 98 ? 7.117 22.029 25.670 1.00 72.69 98 GLN A N 1
ATOM 731 C CA . GLN A 1 98 ? 6.929 22.419 27.072 1.00 72.69 98 GLN A CA 1
ATOM 732 C C . GLN A 1 98 ? 6.091 23.689 27.206 1.00 72.69 98 GLN A C 1
ATOM 734 O O . GLN A 1 98 ? 6.192 24.550 26.302 1.00 72.69 98 GLN A O 1
#

Sequence (98 aa):
MMREVVVAACHLAVERSALLAGAGIGAILKKIGRHESKQRTVVAVDGGLYDHYRLYRESLHDSMTEMLGSEVADNVIIEHSNDRTAIGAALLSASHSQ

Organism: NCBI:txid337451

Radius of gyration: 16.69 Å; chains: 1; bounding box: 32×34×56 Å

pLDDT: mean 91.55, std 6.53, range [61.47, 97.44]